Protein AF-A0A835CXL9-F1 (afdb_monomer_lite)

InterPro domains:
  IPR050896 Mitochondrial lipid metabolism GTPase [PTHR46434] (21-107)

Radius of gyration: 14.96 Å; chains: 1; bounding box: 39×28×41 Å

pLDDT: mean 70.63, std 20.35, range [31.06, 93.88]

Foldseek 3Di:
DVVVVVVVVLQVQWDKDKDKDAAQKKKAFFLFKIKHRNDDPDGIDIWIWTDGPQTDIDMDGPVCVVVCSVVDHLNRRDPVPHPVCSVVHDDWDKDWAAFDDPDPVRFWDWDDAPPRTITTDGGGIIMTGD

Structure (mmCIF, N/CA/C/O backbone):
data_AF-A0A835CXL9-F1
#
_entry.id   AF-A0A835CXL9-F1
#
loop_
_atom_site.group_PDB
_atom_site.id
_atom_site.type_symbol
_atom_site.label_atom_id
_atom_site.label_alt_id
_atom_site.label_comp_id
_atom_site.label_asym_id
_atom_site.label_entity_id
_atom_site.label_seq_id
_atom_site.pdbx_PDB_ins_code
_atom_site.Cartn_x
_atom_site.Cartn_y
_atom_site.Cartn_z
_atom_site.occupancy
_atom_site.B_iso_or_equiv
_atom_site.auth_seq_id
_atom_site.auth_comp_id
_atom_site.auth_asym_id
_atom_site.auth_atom_id
_atom_site.pdbx_PDB_model_num
ATOM 1 N N . MET A 1 1 ? 24.700 -22.240 9.953 1.00 49.50 1 MET A N 1
ATOM 2 C CA . MET A 1 1 ? 25.373 -20.919 9.989 1.00 49.50 1 MET A CA 1
ATOM 3 C C . MET A 1 1 ? 25.015 -20.028 8.795 1.00 49.50 1 MET A C 1
ATOM 5 O O . MET A 1 1 ? 24.744 -18.859 9.009 1.00 49.50 1 MET A O 1
ATOM 9 N N . ILE A 1 2 ? 24.916 -20.562 7.569 1.00 43.56 2 ILE A N 1
ATOM 10 C CA . ILE A 1 2 ? 24.559 -19.791 6.356 1.00 43.56 2 ILE A CA 1
ATOM 11 C C . ILE A 1 2 ? 23.136 -19.195 6.424 1.00 43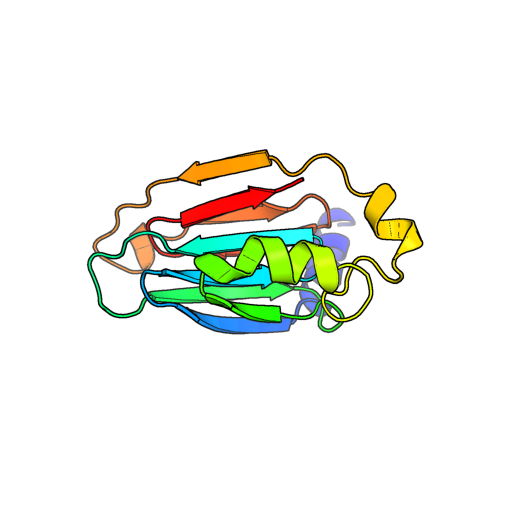.56 2 ILE A C 1
ATOM 13 O O . ILE A 1 2 ? 22.955 -18.024 6.120 1.00 43.56 2 ILE A O 1
ATOM 17 N N . LEU A 1 3 ? 22.141 -19.948 6.912 1.00 37.75 3 LEU A N 1
ATOM 18 C CA . LEU A 1 3 ? 20.755 -19.462 7.040 1.00 37.75 3 LEU A CA 1
ATOM 19 C C . LEU A 1 3 ? 20.620 -18.270 8.010 1.00 37.75 3 LEU A C 1
ATOM 21 O O . LEU A 1 3 ? 19.900 -17.321 7.725 1.00 37.75 3 LEU A O 1
ATOM 25 N N . PHE A 1 4 ? 21.362 -18.288 9.121 1.00 31.06 4 PHE A N 1
ATOM 26 C CA . PHE A 1 4 ? 21.388 -17.184 10.089 1.00 31.06 4 PHE A CA 1
ATOM 27 C C . PHE A 1 4 ? 22.046 -15.929 9.509 1.00 31.06 4 PHE A C 1
ATOM 29 O O . PHE A 1 4 ? 21.549 -14.831 9.727 1.00 31.06 4 PHE A O 1
ATOM 36 N N . ILE A 1 5 ? 23.113 -16.085 8.720 1.00 35.03 5 ILE A N 1
ATOM 37 C CA . ILE A 1 5 ? 23.767 -14.961 8.040 1.00 35.03 5 ILE A CA 1
ATOM 38 C C . ILE A 1 5 ? 22.830 -14.352 6.991 1.00 35.03 5 ILE A C 1
ATOM 40 O O . ILE A 1 5 ? 22.709 -13.136 6.943 1.00 35.03 5 ILE A O 1
ATOM 44 N N . VAL A 1 6 ? 22.110 -15.162 6.206 1.00 35.16 6 VAL A N 1
ATOM 45 C CA . VAL A 1 6 ? 21.149 -14.661 5.205 1.00 35.16 6 VAL A CA 1
ATOM 46 C C . VAL A 1 6 ? 19.979 -13.922 5.866 1.00 35.16 6 VAL A C 1
ATOM 48 O O . VAL A 1 6 ? 19.603 -12.853 5.397 1.00 35.16 6 VAL A O 1
ATOM 51 N N . ILE A 1 7 ? 19.442 -14.428 6.981 1.00 38.41 7 ILE A N 1
ATOM 52 C CA . ILE A 1 7 ? 18.359 -13.759 7.722 1.00 38.41 7 ILE A CA 1
ATOM 53 C C . ILE A 1 7 ? 18.834 -12.424 8.319 1.00 38.41 7 ILE A C 1
ATOM 55 O O . ILE A 1 7 ? 18.144 -11.417 8.179 1.00 38.41 7 ILE A O 1
ATOM 59 N N . ILE A 1 8 ? 20.023 -12.386 8.930 1.00 35.19 8 ILE A N 1
ATOM 60 C CA . ILE A 1 8 ? 20.596 -11.154 9.500 1.00 35.19 8 ILE A CA 1
ATOM 61 C C . ILE A 1 8 ? 20.928 -10.144 8.394 1.00 35.19 8 ILE A C 1
ATOM 63 O O . ILE A 1 8 ? 20.642 -8.958 8.541 1.00 35.19 8 ILE A O 1
ATOM 67 N N . PHE A 1 9 ? 21.477 -10.602 7.266 1.00 31.70 9 PHE A N 1
ATOM 68 C CA . PHE A 1 9 ? 21.822 -9.737 6.141 1.00 31.70 9 PHE A CA 1
ATOM 69 C C . PHE A 1 9 ? 20.568 -9.150 5.484 1.00 31.70 9 PHE A C 1
ATOM 71 O O . PHE A 1 9 ? 20.527 -7.952 5.245 1.00 31.70 9 PHE A O 1
ATOM 78 N N . VAL A 1 10 ? 19.503 -9.936 5.283 1.00 45.56 10 VAL A N 1
ATOM 79 C CA . VAL A 1 10 ? 18.208 -9.417 4.797 1.00 45.56 10 VAL A CA 1
ATOM 80 C C . VAL A 1 10 ? 17.591 -8.436 5.802 1.00 45.56 10 VAL A C 1
ATOM 82 O O . VAL A 1 10 ? 17.056 -7.410 5.391 1.00 45.56 10 VAL A O 1
ATOM 85 N N . SER A 1 11 ? 17.715 -8.688 7.110 1.00 49.81 11 SER A N 1
ATOM 86 C CA . SER A 1 11 ? 17.180 -7.797 8.147 1.00 49.81 11 SER A CA 1
ATOM 87 C C . SER A 1 11 ? 17.908 -6.450 8.241 1.00 49.81 11 SER A C 1
ATOM 89 O O . SER A 1 11 ? 17.284 -5.470 8.637 1.00 49.81 11 SER A O 1
ATOM 91 N N . LEU A 1 12 ? 19.192 -6.372 7.869 1.00 50.78 12 LEU A N 1
ATOM 92 C CA . LEU A 1 12 ? 19.967 -5.124 7.922 1.00 50.78 12 LEU A CA 1
ATOM 93 C C . LEU A 1 12 ? 19.578 -4.112 6.825 1.00 50.78 12 LEU A C 1
ATOM 95 O O . LEU A 1 12 ? 19.889 -2.931 6.949 1.00 50.78 12 LEU A O 1
ATOM 99 N N . PHE A 1 13 ? 18.905 -4.561 5.759 1.00 58.31 13 PHE A N 1
ATOM 100 C CA . PHE A 1 13 ? 18.502 -3.725 4.616 1.00 58.31 13 PHE A CA 1
ATOM 101 C C . PHE A 1 13 ? 17.000 -3.401 4.581 1.00 58.31 13 PHE A C 1
ATOM 103 O O . PHE A 1 13 ? 16.527 -2.791 3.616 1.00 58.31 13 PHE A O 1
ATOM 110 N N . LEU A 1 14 ? 16.236 -3.800 5.603 1.00 65.69 14 LEU A N 1
ATOM 111 C CA . LEU A 1 14 ? 14.819 -3.462 5.723 1.00 65.69 14 LEU A CA 1
ATOM 112 C C . LEU A 1 14 ? 14.650 -2.212 6.588 1.00 65.69 14 LEU A C 1
ATOM 114 O O . LEU A 1 14 ? 15.103 -2.151 7.727 1.00 65.69 14 LEU A O 1
ATOM 118 N N . MET A 1 15 ? 13.963 -1.217 6.038 1.00 72.00 15 MET A N 1
ATOM 119 C CA . MET A 1 15 ? 13.540 -0.024 6.751 1.00 72.00 15 MET A CA 1
ATOM 120 C C . MET A 1 15 ? 12.169 -0.269 7.380 1.00 72.00 15 MET A C 1
ATOM 122 O O . MET A 1 15 ? 11.229 -0.708 6.710 1.00 72.00 15 MET A O 1
ATOM 126 N N . LEU A 1 16 ? 12.059 0.050 8.667 1.00 76.44 16 LEU A N 1
ATOM 127 C CA . LEU A 1 16 ? 10.793 0.080 9.383 1.00 76.44 16 LEU A CA 1
ATOM 128 C C . LEU A 1 16 ? 10.021 1.350 9.024 1.00 76.44 16 LEU A C 1
ATOM 130 O O . LEU A 1 16 ? 10.524 2.455 9.208 1.00 76.44 16 LEU A O 1
ATOM 134 N N . SER A 1 17 ? 8.788 1.198 8.554 1.00 81.50 17 SER A N 1
ATOM 135 C CA . SER A 1 17 ? 7.857 2.302 8.322 1.00 81.50 17 SER A CA 1
ATOM 136 C C . SER A 1 17 ? 6.561 2.057 9.080 1.00 81.50 17 SER A C 1
ATOM 138 O O . SER A 1 17 ? 5.974 0.982 8.978 1.00 81.50 17 SER A O 1
ATOM 140 N N . VAL A 1 18 ? 6.102 3.058 9.828 1.00 81.94 18 VAL A N 1
ATOM 141 C CA . VAL A 1 18 ? 4.815 3.015 10.531 1.00 81.94 18 VAL A CA 1
ATOM 142 C C . VAL A 1 18 ? 3.840 3.936 9.811 1.00 81.94 18 VAL A C 1
ATOM 144 O O . VAL A 1 18 ? 4.130 5.111 9.593 1.00 81.94 18 VAL A O 1
ATOM 147 N N . CYS A 1 19 ? 2.684 3.399 9.433 1.00 84.94 19 CYS A N 1
ATOM 148 C CA . CYS A 1 19 ? 1.630 4.131 8.744 1.00 84.94 19 CYS A CA 1
ATOM 149 C C . CYS A 1 19 ? 0.330 4.074 9.542 1.00 84.94 19 CYS A C 1
ATOM 151 O O . CYS A 1 19 ? -0.072 3.018 10.027 1.00 84.94 19 CYS A O 1
ATOM 153 N N . LEU A 1 20 ? -0.333 5.220 9.647 1.00 88.44 20 LEU A N 1
ATOM 154 C CA . LEU A 1 20 ? -1.657 5.347 10.240 1.00 88.44 20 LEU A CA 1
ATOM 155 C C . LEU A 1 20 ? -2.701 5.145 9.144 1.00 88.44 20 LEU A C 1
ATOM 157 O O . LEU A 1 20 ? -2.688 5.875 8.153 1.00 88.44 20 LEU A O 1
ATOM 161 N N . LEU A 1 21 ? -3.573 4.152 9.311 1.00 88.75 21 LEU A N 1
ATOM 162 C CA . LEU A 1 21 ? -4.645 3.841 8.369 1.00 88.75 21 LEU A CA 1
ATOM 163 C C . LEU A 1 21 ? -6.014 4.002 9.017 1.00 88.75 21 LEU A C 1
ATOM 165 O O . LEU A 1 21 ? -6.266 3.489 10.103 1.00 88.75 21 LEU A O 1
ATOM 169 N N . GLN A 1 22 ? -6.920 4.636 8.290 1.00 90.88 22 GLN A N 1
ATOM 170 C CA . GLN A 1 22 ? -8.338 4.739 8.606 1.00 90.88 22 GLN A CA 1
ATOM 171 C C . GLN A 1 22 ? -9.155 3.862 7.654 1.00 90.88 22 GLN A C 1
ATOM 173 O O . GLN A 1 22 ? -8.708 3.513 6.554 1.00 90.88 22 GLN A O 1
ATOM 178 N N . ALA A 1 23 ? -10.373 3.504 8.060 1.00 89.81 23 ALA A N 1
ATOM 179 C CA . ALA A 1 23 ? -11.288 2.784 7.182 1.00 89.81 23 ALA A CA 1
ATOM 180 C C . ALA A 1 23 ? -11.504 3.565 5.870 1.00 89.81 23 ALA A C 1
ATOM 182 O O . ALA A 1 23 ? -11.731 4.773 5.877 1.00 89.81 23 ALA A O 1
ATOM 183 N N . GLY A 1 24 ? -11.402 2.879 4.731 1.00 90.94 24 GLY A N 1
ATOM 184 C CA . GLY A 1 24 ? -11.455 3.504 3.408 1.00 90.94 24 GLY A CA 1
ATOM 185 C C . GLY A 1 24 ? -10.090 3.897 2.829 1.00 90.94 24 GLY A C 1
ATOM 186 O O . GLY A 1 24 ? -10.035 4.346 1.680 1.00 90.94 24 GLY A O 1
ATOM 187 N N . GLN A 1 25 ? -8.989 3.717 3.567 1.00 93.00 25 GLN A N 1
ATOM 188 C CA . GLN A 1 25 ? -7.632 3.988 3.082 1.00 93.00 25 GLN A CA 1
ATOM 189 C C . GLN A 1 25 ? -6.912 2.732 2.580 1.00 93.00 25 GLN A C 1
ATOM 191 O O . GLN A 1 25 ? -7.192 1.600 2.982 1.00 93.00 25 GLN A O 1
ATOM 196 N N . ALA A 1 26 ? -5.969 2.961 1.671 1.00 92.06 26 ALA A N 1
ATOM 197 C CA . ALA A 1 26 ? -5.101 1.960 1.087 1.00 92.06 26 ALA A CA 1
ATOM 198 C C . ALA A 1 26 ? -3.642 2.414 1.143 1.00 92.06 26 ALA A C 1
ATOM 200 O O . ALA A 1 26 ? -3.341 3.587 0.919 1.00 92.06 26 ALA A O 1
ATOM 201 N N . ILE A 1 27 ? -2.732 1.469 1.365 1.00 91.62 27 ILE A N 1
ATOM 202 C CA . ILE A 1 27 ? -1.294 1.686 1.216 1.00 91.62 27 ILE A CA 1
ATOM 203 C C . ILE A 1 27 ? -0.733 0.770 0.131 1.00 91.62 27 ILE A C 1
ATOM 205 O O . ILE A 1 27 ? -0.935 -0.446 0.142 1.00 91.62 27 ILE A O 1
ATOM 209 N N . HIS A 1 28 ? -0.037 1.376 -0.824 1.00 90.81 28 HIS A N 1
ATOM 210 C CA . HIS A 1 28 ? 0.737 0.673 -1.836 1.00 90.81 28 HIS A CA 1
ATOM 211 C C . HIS A 1 28 ? 2.172 0.517 -1.353 1.00 90.81 28 HIS A C 1
ATOM 213 O O . HIS A 1 28 ? 2.791 1.485 -0.910 1.00 90.81 28 HIS A O 1
ATOM 219 N N . VAL A 1 29 ? 2.688 -0.702 -1.468 1.00 89.06 29 VAL A N 1
ATOM 220 C CA . VAL A 1 29 ? 4.087 -1.054 -1.229 1.00 89.06 29 VAL A CA 1
ATOM 221 C C . VAL A 1 29 ? 4.722 -1.278 -2.598 1.00 89.06 29 VAL A C 1
ATOM 223 O O . VAL A 1 29 ? 4.622 -2.357 -3.190 1.00 89.06 29 VAL A O 1
ATOM 226 N N . GLY A 1 30 ? 5.286 -0.202 -3.144 1.00 88.88 30 GLY A N 1
ATOM 227 C CA . GLY A 1 30 ? 5.647 -0.095 -4.550 1.00 88.88 30 GLY A CA 1
ATOM 228 C C . GLY A 1 30 ? 4.463 -0.412 -5.464 1.00 88.88 30 GLY A C 1
ATOM 229 O O . GLY A 1 30 ? 3.302 -0.177 -5.134 1.00 88.88 30 GLY A O 1
ATOM 230 N N . GLY A 1 31 ? 4.768 -0.977 -6.624 1.00 86.00 31 GLY A N 1
ATOM 231 C CA . GLY A 1 31 ? 3.820 -1.611 -7.534 1.00 86.00 31 GLY A CA 1
ATOM 232 C C . GLY A 1 31 ? 3.721 -3.122 -7.318 1.00 86.00 31 GLY A C 1
ATOM 233 O O . GLY A 1 31 ? 3.249 -3.806 -8.222 1.00 86.00 31 GLY A O 1
ATOM 234 N N . LEU A 1 32 ? 4.176 -3.644 -6.168 1.00 85.19 32 LEU A N 1
ATOM 235 C CA . LEU A 1 32 ? 4.199 -5.082 -5.85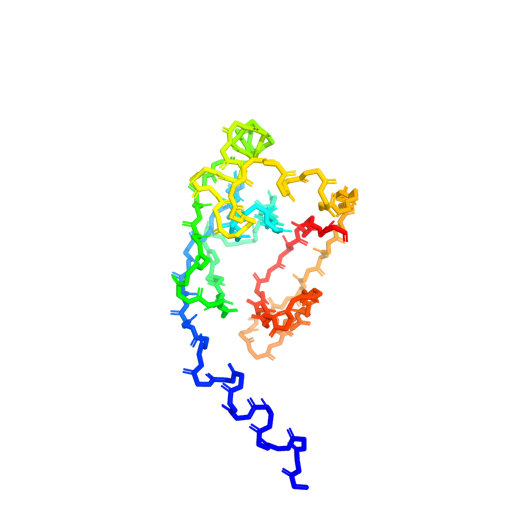4 1.00 85.19 32 LEU A CA 1
ATOM 236 C C . LEU A 1 32 ? 3.009 -5.529 -5.014 1.00 85.19 32 LEU A C 1
ATOM 238 O O . LEU A 1 32 ? 2.540 -6.649 -5.169 1.00 85.19 32 LEU A O 1
ATOM 242 N N . MET A 1 33 ? 2.553 -4.690 -4.087 1.00 86.38 33 MET A N 1
ATOM 243 C CA . MET A 1 33 ? 1.503 -5.075 -3.155 1.00 86.38 33 MET A CA 1
ATOM 244 C C . MET A 1 33 ? 0.642 -3.881 -2.764 1.00 86.38 33 MET A C 1
ATOM 246 O O . MET A 1 33 ? 1.116 -2.749 -2.672 1.00 86.38 33 MET A O 1
ATOM 250 N N . ARG A 1 34 ? -0.630 -4.162 -2.473 1.00 88.62 34 ARG A N 1
ATOM 251 C CA . ARG A 1 34 ? -1.534 -3.206 -1.848 1.00 88.62 34 ARG A CA 1
ATOM 252 C C . ARG A 1 34 ? -2.240 -3.792 -0.641 1.00 88.62 34 ARG A C 1
ATOM 254 O O . ARG A 1 34 ? -2.635 -4.961 -0.617 1.00 88.62 34 ARG A O 1
ATOM 261 N N . LEU A 1 35 ? -2.444 -2.919 0.327 1.00 87.38 35 LEU A N 1
ATOM 262 C CA . LEU A 1 35 ? -3.207 -3.171 1.523 1.00 87.38 35 LEU A CA 1
ATOM 263 C C . LEU A 1 35 ? -4.405 -2.225 1.598 1.00 87.38 35 LEU A C 1
ATOM 265 O O . LEU A 1 35 ? -4.211 -1.015 1.642 1.00 87.38 35 LEU A O 1
ATOM 269 N N . ASP A 1 36 ? -5.614 -2.779 1.656 1.00 88.25 36 ASP A N 1
ATOM 270 C CA . ASP A 1 36 ? -6.866 -2.027 1.759 1.00 88.25 36 ASP A CA 1
ATOM 271 C C . ASP A 1 36 ? -7.489 -2.246 3.153 1.00 88.25 36 ASP A C 1
ATOM 273 O O . ASP A 1 36 ? -7.842 -3.383 3.504 1.00 88.25 36 ASP A O 1
ATOM 277 N N . LEU A 1 37 ? -7.671 -1.172 3.931 1.00 88.19 37 LEU A N 1
ATOM 278 C CA . LEU A 1 37 ? -8.397 -1.205 5.206 1.00 88.19 37 LEU A CA 1
ATOM 279 C C . LEU A 1 37 ? -9.871 -0.859 4.963 1.00 88.19 37 LEU A C 1
ATOM 281 O O . LEU A 1 37 ? -10.249 0.305 4.868 1.00 88.19 37 LEU A O 1
ATOM 285 N N . ASN A 1 38 ? -10.722 -1.879 4.824 1.00 87.06 38 ASN A N 1
ATOM 286 C CA . ASN A 1 38 ? -12.134 -1.651 4.483 1.00 87.06 38 ASN A CA 1
ATOM 287 C C . ASN A 1 38 ? -12.958 -1.205 5.691 1.00 87.06 38 ASN A C 1
ATOM 289 O O . ASN A 1 38 ? -13.818 -0.341 5.563 1.00 87.06 38 ASN A O 1
ATOM 293 N N . GLN A 1 39 ? -12.737 -1.846 6.836 1.00 81.94 39 GLN A N 1
ATOM 294 C CA . GLN A 1 39 ? -13.478 -1.617 8.070 1.00 81.94 39 GLN A CA 1
ATOM 295 C C . GLN A 1 39 ? -12.516 -1.748 9.246 1.00 81.94 39 GLN A C 1
ATOM 297 O O . GLN A 1 39 ? -11.593 -2.559 9.209 1.00 81.94 39 GLN A O 1
ATOM 302 N N . ALA A 1 40 ? -12.749 -0.943 10.273 1.00 81.19 40 ALA A N 1
ATOM 303 C CA . ALA A 1 40 ? -12.024 -0.964 11.529 1.00 81.19 40 ALA A CA 1
ATOM 304 C C . ALA A 1 40 ? -13.027 -0.706 12.659 1.00 81.19 40 ALA A C 1
ATOM 306 O O . ALA A 1 40 ? -13.959 0.078 12.488 1.00 81.19 40 ALA A O 1
ATOM 307 N N . SER A 1 41 ? -12.849 -1.369 13.801 1.00 76.12 41 SER A N 1
ATOM 308 C CA . SER A 1 41 ? -13.625 -1.100 15.022 1.00 76.12 41 SER A CA 1
ATOM 309 C C . SER A 1 41 ? -13.180 0.182 15.735 1.00 76.12 41 SER A C 1
ATOM 311 O O . SER A 1 41 ? -13.889 0.683 16.603 1.00 76.12 41 SER A O 1
ATOM 313 N N . VAL A 1 42 ? -12.008 0.698 15.366 1.00 78.94 42 VAL A N 1
ATOM 314 C CA . VAL A 1 42 ? -11.387 1.916 15.886 1.00 78.94 42 VAL A CA 1
ATOM 315 C C . VAL A 1 42 ? -11.165 2.909 14.748 1.00 78.94 42 VAL A C 1
ATOM 317 O O . VAL A 1 42 ? -11.121 2.523 13.581 1.00 78.94 42 VAL A O 1
ATOM 320 N N . GLU A 1 43 ? -11.008 4.187 15.082 1.00 81.69 43 GLU A N 1
ATOM 321 C CA . GLU A 1 43 ? -10.871 5.260 14.090 1.00 81.69 43 GLU A CA 1
ATOM 322 C C . GLU A 1 43 ? -9.614 5.115 13.216 1.00 81.69 43 GLU A C 1
ATOM 324 O O . GLU A 1 43 ? -9.672 5.333 12.006 1.00 81.69 43 GLU A O 1
ATOM 329 N N . THR A 1 44 ? -8.485 4.729 13.819 1.00 82.19 44 THR A N 1
ATOM 330 C CA . THR A 1 44 ? -7.192 4.580 13.138 1.00 82.19 44 THR A CA 1
ATOM 331 C C . THR A 1 44 ? -6.464 3.336 13.637 1.00 82.19 44 THR A C 1
ATOM 333 O O . THR A 1 44 ? -6.456 3.058 14.835 1.00 82.19 44 THR A O 1
ATOM 336 N N . ILE A 1 45 ? -5.826 2.604 12.725 1.00 80.62 45 ILE A N 1
ATOM 337 C CA . ILE A 1 45 ? -4.976 1.450 13.020 1.00 80.62 45 ILE A CA 1
ATOM 338 C C . ILE A 1 45 ? -3.543 1.747 12.583 1.00 80.62 45 ILE A C 1
ATOM 340 O O . ILE A 1 45 ? -3.306 2.354 11.537 1.00 80.62 45 ILE A O 1
ATOM 344 N N . TYR A 1 46 ? -2.579 1.288 13.374 1.00 80.12 46 TYR A N 1
ATOM 345 C CA . TYR A 1 46 ? -1.169 1.344 13.016 1.00 80.12 46 TYR A CA 1
ATOM 346 C C . TYR A 1 46 ? -0.799 0.126 12.178 1.00 80.12 46 TYR A C 1
ATOM 348 O O . TYR A 1 46 ? -1.051 -1.018 12.561 1.00 80.12 46 TYR A O 1
ATOM 356 N N . VAL A 1 47 ? -0.157 0.381 11.047 1.00 80.12 47 VAL A N 1
ATOM 357 C CA . VAL A 1 47 ? 0.402 -0.654 10.187 1.00 80.12 47 VAL A CA 1
ATOM 358 C C . VAL A 1 47 ? 1.907 -0.488 10.117 1.00 80.12 47 VAL A C 1
ATOM 360 O O . VAL A 1 47 ? 2.414 0.587 9.796 1.00 80.12 47 VAL A O 1
ATOM 363 N N . THR A 1 48 ? 2.610 -1.581 10.396 1.00 78.75 48 THR A N 1
ATOM 364 C CA . THR A 1 48 ? 4.066 -1.625 10.467 1.00 78.75 48 THR A CA 1
ATOM 365 C C . THR A 1 48 ? 4.611 -2.377 9.258 1.00 78.75 48 THR A C 1
ATOM 367 O O . THR A 1 48 ? 4.463 -3.592 9.119 1.00 78.75 48 THR A O 1
ATOM 370 N N . ILE A 1 49 ? 5.248 -1.645 8.353 1.00 80.12 49 ILE A N 1
ATOM 371 C CA . ILE A 1 49 ? 5.772 -2.155 7.089 1.00 80.12 49 ILE A CA 1
ATOM 372 C C . ILE A 1 49 ? 7.289 -2.253 7.187 1.00 80.12 49 ILE A C 1
ATOM 374 O O . ILE A 1 49 ? 7.959 -1.252 7.426 1.00 80.12 49 ILE A O 1
ATOM 378 N N . TRP A 1 50 ? 7.828 -3.449 6.948 1.00 79.19 50 TRP A N 1
ATOM 379 C CA . TRP A 1 50 ? 9.261 -3.658 6.773 1.00 79.19 50 TRP A CA 1
ATOM 380 C C . TRP A 1 50 ? 9.539 -3.878 5.290 1.00 79.19 50 TRP A C 1
ATOM 382 O O . TRP A 1 50 ? 9.211 -4.918 4.716 1.00 79.19 50 TRP A O 1
ATOM 392 N N . ALA A 1 51 ? 10.121 -2.876 4.646 1.00 78.44 51 ALA A N 1
ATOM 393 C CA . ALA A 1 51 ? 10.438 -2.926 3.226 1.00 78.44 51 ALA A CA 1
ATOM 394 C C . ALA A 1 51 ? 11.836 -2.364 2.978 1.00 78.44 51 ALA A C 1
ATOM 396 O O . ALA A 1 51 ? 12.371 -1.617 3.792 1.00 78.44 51 ALA A O 1
ATOM 397 N N . SER A 1 52 ? 12.446 -2.722 1.849 1.00 80.69 52 SER A N 1
ATOM 398 C CA . SER A 1 52 ? 13.691 -2.074 1.426 1.00 80.69 52 SER A CA 1
ATOM 399 C C . SER A 1 52 ? 13.460 -0.560 1.281 1.00 80.69 52 SER A C 1
ATOM 401 O O . SER A 1 52 ? 12.403 -0.176 0.778 1.00 80.69 52 SER A O 1
ATOM 403 N N . PRO A 1 53 ? 14.425 0.305 1.649 1.00 79.38 53 PRO A N 1
ATOM 404 C CA . PRO A 1 53 ? 14.289 1.761 1.513 1.00 79.38 53 PRO A CA 1
ATOM 405 C C . PRO A 1 53 ? 14.056 2.222 0.064 1.00 79.38 53 PRO A C 1
ATOM 407 O O . PRO A 1 53 ? 13.542 3.312 -0.164 1.00 79.38 53 PRO A O 1
ATOM 410 N N . ASN A 1 54 ? 14.383 1.380 -0.920 1.00 80.38 54 ASN A N 1
ATOM 411 C CA . ASN A 1 54 ? 14.137 1.650 -2.338 1.00 80.38 54 ASN A CA 1
ATOM 412 C C . ASN A 1 54 ? 12.697 1.330 -2.777 1.00 80.38 54 ASN A C 1
ATOM 414 O O . ASN A 1 54 ? 12.337 1.558 -3.932 1.00 80.38 54 ASN A O 1
ATOM 418 N N . VAL A 1 55 ? 11.871 0.768 -1.889 1.00 84.44 55 VAL A N 1
ATOM 419 C CA . VAL A 1 55 ? 10.457 0.501 -2.151 1.00 84.44 55 VAL A CA 1
ATOM 420 C C . VAL A 1 55 ? 9.636 1.672 -1.634 1.00 84.44 55 VAL A C 1
ATOM 422 O O . VAL A 1 55 ? 9.553 1.929 -0.437 1.00 84.44 55 VAL A O 1
ATOM 425 N N . SER A 1 56 ? 9.005 2.375 -2.563 1.00 87.69 56 SER A N 1
ATOM 426 C CA . SER A 1 56 ? 8.118 3.491 -2.262 1.00 87.69 56 SER A CA 1
ATOM 427 C C . SER A 1 56 ? 6.867 3.038 -1.506 1.00 87.69 56 SER A C 1
ATOM 429 O O . SER A 1 56 ? 6.274 2.007 -1.825 1.00 87.69 56 SER A O 1
ATOM 431 N N . LEU A 1 57 ? 6.436 3.832 -0.527 1.00 89.38 57 LEU A N 1
ATOM 432 C CA . LEU A 1 57 ? 5.179 3.636 0.190 1.00 89.38 57 LEU A CA 1
ATOM 433 C C . LEU A 1 57 ? 4.223 4.773 -0.157 1.00 89.38 57 LEU A C 1
ATOM 435 O O . LEU A 1 57 ? 4.571 5.940 0.005 1.00 89.38 57 LEU A O 1
ATOM 439 N N . HIS A 1 58 ? 3.023 4.438 -0.632 1.00 91.69 58 HIS A N 1
ATOM 440 C CA . HIS A 1 58 ? 2.027 5.437 -1.036 1.00 91.69 58 HIS A CA 1
ATOM 441 C C . HIS A 1 58 ? 0.689 5.196 -0.359 1.00 91.69 58 HIS A C 1
ATOM 443 O O . HIS A 1 58 ? -0.003 4.220 -0.655 1.00 91.69 58 HIS A O 1
ATOM 449 N N . LEU A 1 59 ? 0.327 6.122 0.525 1.00 92.25 59 LEU A N 1
ATOM 450 C CA . LEU A 1 59 ? -0.966 6.171 1.192 1.00 92.25 59 LEU A CA 1
ATOM 451 C C . LEU A 1 59 ? -1.993 6.890 0.309 1.00 92.25 59 LEU A C 1
ATOM 453 O O . LEU A 1 59 ? -1.714 7.946 -0.256 1.00 92.25 59 LEU A O 1
ATOM 457 N N . GLY A 1 60 ? -3.200 6.344 0.219 1.00 92.44 60 GLY A N 1
ATOM 458 C CA . GLY A 1 60 ? -4.302 6.957 -0.510 1.00 92.44 60 GLY A CA 1
ATOM 459 C C . GLY A 1 60 ? -5.654 6.394 -0.098 1.00 92.44 60 GLY A C 1
ATOM 460 O O . GLY A 1 60 ? -5.765 5.603 0.834 1.00 92.44 60 GLY A O 1
ATOM 461 N N . LYS A 1 61 ? -6.706 6.801 -0.804 1.00 93.88 61 LYS A N 1
ATOM 462 C CA . LYS A 1 61 ? -8.048 6.239 -0.628 1.00 93.88 61 LYS A CA 1
ATOM 463 C C . LYS A 1 61 ? -8.217 4.977 -1.475 1.00 93.88 61 LYS A C 1
ATOM 465 O O . LYS A 1 61 ? -7.699 4.921 -2.591 1.00 93.88 61 LYS A O 1
ATOM 470 N N . ILE A 1 62 ? -8.992 4.008 -0.984 1.00 92.88 62 ILE A N 1
ATOM 471 C CA . ILE A 1 62 ? -9.290 2.755 -1.703 1.00 92.88 62 ILE A CA 1
ATOM 472 C C . ILE A 1 62 ? -9.938 3.037 -3.067 1.00 92.88 62 ILE A C 1
ATOM 474 O O . ILE A 1 62 ? -9.608 2.367 -4.041 1.00 92.88 62 ILE A O 1
ATOM 478 N N . GLU A 1 63 ? -10.804 4.052 -3.156 1.00 93.38 63 GLU A N 1
ATOM 479 C CA . GLU A 1 63 ? -11.513 4.429 -4.393 1.00 93.38 63 GLU A CA 1
ATOM 480 C C . GLU A 1 63 ? -10.566 4.731 -5.567 1.00 93.38 63 GLU A C 1
ATOM 482 O O . GLU A 1 63 ? -10.828 4.322 -6.694 1.00 93.38 63 GLU A O 1
ATOM 487 N N . ASN A 1 64 ? -9.415 5.349 -5.287 1.00 93.56 64 ASN A N 1
ATOM 488 C CA . ASN A 1 64 ? -8.435 5.737 -6.303 1.00 93.56 64 ASN A CA 1
ATOM 489 C C . ASN A 1 64 ? -7.309 4.707 -6.453 1.00 93.56 64 ASN A C 1
ATOM 491 O O . ASN A 1 64 ? -6.414 4.873 -7.279 1.00 93.56 64 ASN A O 1
ATOM 495 N N . ALA A 1 65 ? -7.305 3.650 -5.640 1.00 90.25 65 ALA A N 1
ATOM 496 C CA . ALA A 1 65 ? -6.145 2.785 -5.502 1.00 90.25 65 ALA A CA 1
ATOM 497 C C . ALA A 1 65 ? -5.830 1.983 -6.773 1.00 90.25 65 ALA A C 1
ATOM 499 O O . ALA A 1 65 ? -4.669 1.858 -7.156 1.00 90.25 65 ALA A O 1
ATOM 500 N N . ASP A 1 66 ? -6.853 1.470 -7.461 1.00 92.06 66 ASP A N 1
ATOM 501 C CA . ASP A 1 66 ? -6.661 0.751 -8.727 1.00 92.06 66 ASP A CA 1
ATOM 502 C C . ASP A 1 66 ? -6.146 1.684 -9.842 1.00 92.06 66 ASP A C 1
ATOM 504 O O . ASP A 1 66 ? -5.353 1.267 -10.690 1.00 92.06 66 ASP A O 1
ATOM 508 N N . GLU A 1 67 ? -6.566 2.951 -9.837 1.00 92.94 67 GLU A N 1
ATOM 509 C CA . GLU A 1 67 ? -6.094 3.959 -10.789 1.00 92.94 67 GLU A CA 1
ATOM 510 C C . GLU A 1 67 ? -4.646 4.367 -10.505 1.00 92.94 67 GLU A C 1
ATOM 512 O O . GLU A 1 67 ? -3.833 4.405 -11.431 1.00 92.94 67 GLU A O 1
ATOM 517 N N . ILE A 1 68 ? -4.308 4.606 -9.232 1.00 92.44 68 ILE A N 1
ATOM 518 C CA . ILE A 1 68 ? -2.941 4.904 -8.792 1.00 92.44 68 ILE A CA 1
ATOM 519 C C . ILE A 1 68 ? -2.009 3.773 -9.217 1.00 92.44 68 ILE A C 1
ATOM 521 O O . ILE A 1 68 ? -0.988 4.038 -9.850 1.00 92.44 68 ILE A O 1
ATOM 525 N N . TRP A 1 69 ? -2.381 2.518 -8.954 1.00 91.31 69 TRP A N 1
ATOM 526 C CA . TRP A 1 69 ? -1.570 1.381 -9.371 1.00 91.31 69 TRP A CA 1
ATOM 527 C C . TRP A 1 69 ? -1.356 1.359 -10.888 1.00 91.31 69 TRP A C 1
ATOM 529 O O . TRP A 1 69 ? -0.216 1.304 -11.349 1.00 91.31 69 TRP A O 1
ATOM 539 N N . ARG A 1 70 ? -2.423 1.497 -11.681 1.00 90.00 70 ARG A N 1
ATOM 540 C CA . ARG A 1 70 ? -2.334 1.436 -13.148 1.00 90.00 70 ARG A CA 1
ATOM 541 C C . ARG A 1 70 ? -1.499 2.563 -13.756 1.00 90.00 70 ARG A C 1
ATOM 543 O O . ARG A 1 70 ? -0.764 2.323 -14.705 1.00 90.00 70 ARG A O 1
ATOM 550 N N . LYS A 1 71 ? -1.628 3.788 -13.240 1.00 91.75 71 LYS A N 1
ATOM 551 C CA . LYS A 1 71 ? -0.942 4.972 -13.785 1.00 91.75 71 LYS A CA 1
ATOM 552 C C . LYS A 1 71 ? 0.500 5.110 -13.310 1.00 91.75 71 LYS A C 1
ATOM 554 O O . LYS A 1 71 ? 1.285 5.796 -13.960 1.00 91.75 71 LYS A O 1
ATOM 559 N N . HIS A 1 72 ? 0.836 4.536 -12.157 1.00 92.50 72 HIS A N 1
ATOM 560 C CA . HIS A 1 72 ? 2.087 4.852 -11.472 1.00 92.50 72 HIS A CA 1
ATOM 561 C C . HIS A 1 72 ? 3.005 3.658 -11.201 1.00 92.50 72 HIS A C 1
ATOM 563 O O . HIS A 1 72 ? 4.144 3.891 -10.784 1.00 92.50 72 HIS A O 1
ATOM 569 N N . SER A 1 73 ? 2.572 2.420 -11.458 1.00 89.94 73 SER A N 1
ATOM 570 C CA . SER A 1 73 ? 3.446 1.235 -11.411 1.00 89.94 73 SER A CA 1
ATOM 571 C C . SER A 1 73 ? 4.638 1.389 -12.345 1.00 89.94 73 SER A C 1
ATOM 573 O O . SER A 1 73 ? 4.483 1.809 -13.488 1.00 89.94 73 SER A O 1
ATOM 575 N N . GLY A 1 74 ? 5.841 1.101 -11.846 1.00 86.81 74 GLY A N 1
ATOM 576 C CA . GLY A 1 74 ? 7.061 1.261 -12.639 1.00 86.81 74 GLY A CA 1
ATOM 577 C C . GLY A 1 74 ? 7.556 2.705 -12.775 1.00 86.81 74 GLY A C 1
ATOM 578 O O . GLY A 1 74 ? 8.635 2.910 -13.322 1.00 86.81 74 GLY A O 1
ATOM 579 N N . ILE A 1 75 ? 6.829 3.707 -12.255 1.00 89.88 75 ILE A N 1
ATOM 580 C CA . ILE A 1 75 ? 7.213 5.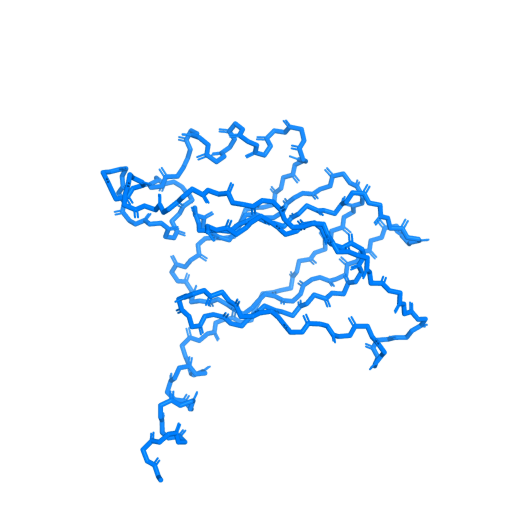132 -12.305 1.00 89.88 75 ILE A CA 1
ATOM 581 C C . ILE A 1 75 ? 7.362 5.696 -10.892 1.00 89.88 75 ILE A C 1
ATOM 583 O O . ILE A 1 75 ? 8.465 5.979 -10.443 1.00 89.88 75 ILE A O 1
ATOM 587 N N . ARG A 1 76 ? 6.239 5.855 -10.182 1.00 88.94 76 ARG A N 1
ATOM 588 C CA . ARG A 1 76 ? 6.189 6.406 -8.818 1.00 88.94 76 ARG A CA 1
ATOM 589 C C . ARG A 1 76 ? 5.985 5.306 -7.777 1.00 88.94 76 ARG A C 1
ATOM 591 O O . ARG A 1 76 ? 6.463 5.438 -6.656 1.00 88.94 76 ARG A O 1
ATOM 598 N N . LEU A 1 77 ? 5.310 4.225 -8.165 1.00 88.31 77 LEU A N 1
ATOM 599 C CA . LEU A 1 77 ? 5.174 2.992 -7.402 1.00 88.31 77 LEU A CA 1
ATOM 600 C C . LEU A 1 77 ? 6.292 2.028 -7.807 1.00 88.31 77 LEU A C 1
ATOM 602 O O . LEU A 1 77 ? 6.075 1.069 -8.551 1.00 88.31 77 LEU A O 1
ATOM 606 N N . GLN A 1 78 ? 7.504 2.318 -7.346 1.00 84.75 78 GLN A N 1
ATOM 607 C CA . GLN A 1 78 ? 8.643 1.414 -7.495 1.00 84.75 78 GLN A CA 1
ATOM 608 C C . GLN A 1 78 ? 8.888 0.671 -6.182 1.00 84.75 78 GLN A C 1
ATOM 610 O O . GLN A 1 78 ? 8.688 1.237 -5.109 1.00 84.75 78 GLN A O 1
ATOM 615 N N . SER A 1 79 ? 9.279 -0.599 -6.170 1.00 75.69 79 SER A N 1
ATOM 616 C CA . SER A 1 79 ? 9.525 -1.545 -7.275 1.00 75.69 79 SER A CA 1
ATOM 617 C C . SER A 1 79 ? 8.211 -2.066 -7.898 1.00 75.69 79 SER A C 1
ATOM 619 O O . SER A 1 79 ? 7.218 -2.084 -7.173 1.00 75.69 79 SER A O 1
ATOM 621 N N . PRO A 1 80 ? 8.125 -2.469 -9.182 1.00 79.19 80 PRO A N 1
ATOM 622 C CA . PRO A 1 80 ? 9.195 -2.718 -10.152 1.00 79.19 80 PRO A CA 1
ATOM 623 C C . PRO A 1 80 ? 9.834 -1.420 -10.649 1.00 79.19 80 PRO A C 1
ATOM 625 O O . PRO A 1 80 ? 9.219 -0.356 -10.598 1.00 79.19 80 PRO A O 1
ATOM 628 N N . ILE A 1 81 ? 11.080 -1.509 -11.112 1.00 83.81 81 ILE A N 1
ATOM 629 C CA . ILE A 1 81 ? 11.796 -0.374 -11.698 1.00 83.81 81 ILE A CA 1
ATOM 630 C C . ILE A 1 81 ? 11.538 -0.374 -13.203 1.00 83.81 81 ILE A C 1
ATOM 632 O O . ILE A 1 81 ? 11.950 -1.304 -13.894 1.00 83.81 81 ILE A O 1
ATOM 636 N N . GLY A 1 82 ? 10.869 0.667 -13.694 1.00 85.50 82 GLY A N 1
ATOM 637 C CA . GLY A 1 82 ? 10.486 0.798 -15.098 1.00 85.50 82 GLY A CA 1
ATOM 638 C C . GLY A 1 82 ? 9.133 0.159 -15.418 1.00 85.50 82 GLY A C 1
ATOM 639 O O . GLY A 1 82 ? 8.726 -0.841 -14.826 1.00 85.50 82 GLY A O 1
ATOM 640 N N . VAL A 1 83 ? 8.424 0.767 -16.369 1.00 86.81 83 VAL A N 1
ATOM 641 C CA . VAL A 1 83 ? 7.093 0.330 -16.823 1.00 86.81 83 VAL A CA 1
ATOM 642 C C . VAL A 1 83 ? 7.122 -1.024 -17.530 1.00 86.81 83 VAL A C 1
ATOM 644 O O . VAL A 1 83 ? 6.197 -1.812 -17.354 1.00 86.81 83 VAL A O 1
ATOM 647 N N . ASP A 1 84 ? 8.201 -1.341 -18.246 1.00 86.81 84 ASP A N 1
ATOM 648 C CA . ASP A 1 84 ? 8.332 -2.597 -19.001 1.00 86.81 84 ASP A CA 1
ATOM 649 C C . ASP A 1 84 ? 8.240 -3.820 -18.077 1.00 86.81 84 ASP A C 1
ATOM 651 O O . ASP A 1 84 ? 7.569 -4.811 -18.375 1.00 86.81 84 ASP A O 1
ATOM 655 N N . ARG A 1 85 ? 8.816 -3.692 -16.878 1.00 83.94 85 ARG A N 1
ATOM 656 C CA . ARG A 1 85 ? 8.850 -4.736 -15.851 1.00 83.94 85 ARG A CA 1
ATOM 657 C C . ARG A 1 85 ? 7.535 -4.913 -15.101 1.00 83.94 85 ARG A C 1
ATOM 659 O O . ARG A 1 85 ? 7.378 -5.889 -14.377 1.00 83.94 85 ARG A O 1
ATOM 666 N N . VAL A 1 86 ? 6.573 -4.003 -15.261 1.00 83.56 86 VAL A N 1
ATOM 667 C CA . VAL A 1 86 ? 5.229 -4.171 -14.682 1.00 83.56 86 VAL A CA 1
ATOM 668 C C . VAL A 1 86 ? 4.526 -5.370 -15.318 1.00 83.56 86 VAL A C 1
ATOM 670 O O . VAL A 1 86 ? 3.779 -6.063 -14.636 1.00 83.56 86 VAL A O 1
ATOM 673 N N . SER A 1 87 ? 4.809 -5.656 -16.593 1.00 82.50 87 SER A N 1
ATOM 674 C CA . SER A 1 87 ? 4.259 -6.816 -17.306 1.00 82.50 87 SER A CA 1
ATOM 675 C C . SER A 1 87 ? 4.811 -8.164 -16.819 1.00 82.50 87 SER A C 1
ATOM 677 O O . SER A 1 87 ? 4.140 -9.182 -16.960 1.00 82.50 87 SER A O 1
ATOM 679 N N . GLU A 1 88 ? 5.999 -8.166 -16.202 1.00 83.31 88 GLU A N 1
ATOM 680 C CA . GLU A 1 88 ? 6.599 -9.349 -15.564 1.00 83.31 88 GLU A CA 1
ATOM 681 C C . GLU A 1 88 ? 5.889 -9.712 -14.253 1.00 83.31 88 GLU A C 1
ATOM 683 O O . GLU A 1 88 ? 6.029 -10.828 -13.750 1.00 83.31 88 GLU A O 1
ATOM 688 N N . ILE A 1 89 ? 5.147 -8.765 -13.669 1.00 77.44 89 ILE A N 1
ATOM 689 C CA . ILE A 1 89 ? 4.425 -8.993 -12.424 1.00 77.44 89 ILE A CA 1
ATOM 690 C C . ILE A 1 89 ? 3.207 -9.852 -12.733 1.00 77.44 89 ILE A C 1
ATOM 692 O O . ILE A 1 89 ? 2.390 -9.526 -13.593 1.00 77.44 89 ILE A O 1
ATOM 696 N N . GLY A 1 90 ? 3.099 -10.960 -12.000 1.00 78.06 90 GLY A N 1
ATOM 697 C CA . GLY A 1 90 ? 1.973 -11.877 -12.080 1.00 78.06 90 GLY A CA 1
ATOM 698 C C . GLY A 1 90 ? 0.621 -11.203 -11.836 1.00 78.06 90 GLY A C 1
ATOM 699 O O . GLY A 1 90 ? 0.498 -10.026 -11.478 1.00 78.06 90 GLY A O 1
ATOM 700 N N . ARG A 1 91 ? -0.445 -11.975 -12.042 1.00 78.50 91 ARG A N 1
ATOM 701 C CA . ARG A 1 91 ? -1.805 -11.470 -11.879 1.00 78.50 91 ARG A CA 1
ATOM 702 C C . ARG A 1 91 ? -2.083 -11.171 -10.409 1.00 78.50 91 ARG A C 1
ATOM 704 O O . ARG A 1 91 ? -2.122 -12.071 -9.591 1.00 78.50 91 ARG A O 1
ATOM 711 N N . TRP A 1 92 ? -2.443 -9.927 -10.120 1.00 78.94 92 TRP A N 1
ATOM 712 C CA . TRP A 1 92 ? -2.867 -9.522 -8.784 1.00 78.94 92 TRP A CA 1
ATOM 713 C C . TRP A 1 92 ? -4.100 -10.305 -8.295 1.00 78.94 92 TRP A C 1
ATOM 715 O O 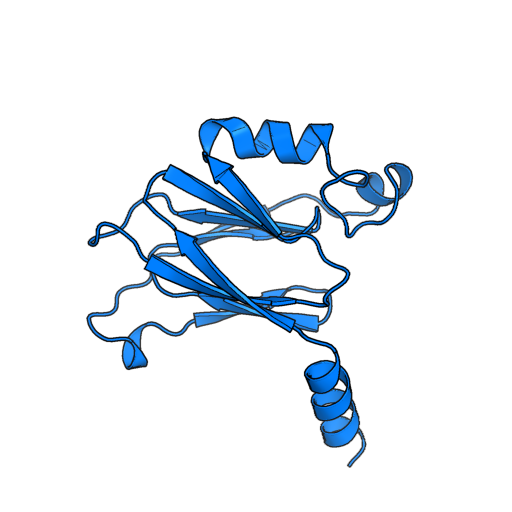. TRP A 1 92 ? -5.218 -10.133 -8.791 1.00 78.94 92 TRP A O 1
ATOM 725 N N . GLU A 1 93 ? -3.902 -11.119 -7.267 1.00 77.62 93 GLU A N 1
ATOM 726 C CA . GLU A 1 93 ? -4.905 -11.832 -6.495 1.00 77.62 93 GLU A CA 1
ATOM 727 C C . GLU A 1 93 ? -5.323 -11.071 -5.241 1.00 77.62 93 GLU A C 1
ATOM 729 O O . GLU A 1 93 ? -4.528 -10.629 -4.412 1.00 77.62 93 GLU A O 1
ATOM 734 N N . GLN A 1 94 ? -6.630 -10.973 -5.037 1.00 78.56 94 GLN A N 1
ATOM 735 C CA . GLN A 1 94 ? -7.193 -10.318 -3.868 1.00 78.56 94 GLN A CA 1
ATOM 736 C C . GLN A 1 94 ? -7.514 -11.326 -2.766 1.00 78.56 94 GLN A C 1
ATOM 738 O O . GLN A 1 94 ? -8.392 -12.170 -2.929 1.00 78.56 94 GLN A O 1
ATOM 743 N N . ARG A 1 95 ? -6.909 -11.153 -1.590 1.00 76.69 95 ARG A N 1
ATOM 744 C CA . ARG A 1 95 ? -7.170 -11.950 -0.388 1.00 76.69 95 ARG A CA 1
ATOM 745 C C . ARG A 1 95 ? -7.806 -11.082 0.691 1.00 76.69 95 ARG A C 1
ATOM 747 O O . ARG A 1 95 ? -7.209 -10.144 1.207 1.00 76.69 95 ARG A O 1
ATOM 754 N N . LYS A 1 96 ? -9.050 -11.393 1.050 1.00 72.62 96 LYS A N 1
ATOM 755 C CA . LYS A 1 96 ? -9.714 -10.773 2.203 1.00 72.62 96 LYS A CA 1
ATOM 756 C C . LYS A 1 96 ? -9.324 -11.549 3.449 1.00 72.62 96 LYS A C 1
ATOM 758 O O . LYS A 1 96 ? -9.417 -12.773 3.455 1.00 72.62 96 LYS A O 1
ATOM 763 N N . SER A 1 97 ? -8.912 -10.857 4.499 1.00 68.25 97 SER A N 1
ATOM 764 C CA . SER A 1 97 ? -8.685 -11.492 5.785 1.00 68.25 97 SER A CA 1
ATOM 765 C C . SER A 1 97 ? -9.315 -10.662 6.884 1.00 68.25 97 SER A C 1
ATOM 767 O O . SER A 1 97 ? -9.182 -9.444 6.895 1.00 68.25 97 SER A O 1
ATOM 769 N N . LYS A 1 98 ? -10.031 -11.336 7.781 1.00 65.81 98 LYS A N 1
ATOM 770 C CA . LYS A 1 98 ? -10.459 -10.726 9.030 1.00 65.81 98 LYS A CA 1
ATOM 771 C C . LYS A 1 98 ? -9.389 -10.991 10.087 1.00 65.81 98 LYS A C 1
ATOM 773 O O . LYS A 1 98 ? -8.792 -12.080 10.100 1.00 65.81 98 LYS A O 1
ATOM 778 N N . VAL A 1 99 ? -9.075 -10.003 10.904 1.00 64.75 99 VAL A N 1
ATOM 779 C CA . VAL A 1 99 ? -8.229 -10.146 12.082 1.00 64.75 99 VAL A CA 1
ATOM 780 C C . VAL A 1 99 ? -9.016 -9.588 13.255 1.00 64.75 99 VAL A C 1
ATOM 782 O O . VAL A 1 99 ? -9.380 -8.418 13.281 1.00 64.75 99 VAL A O 1
ATOM 785 N N . PHE A 1 100 ? -9.260 -10.456 14.228 1.00 59.09 100 PHE A N 1
ATOM 786 C CA . PHE A 1 100 ? -9.894 -10.103 15.485 1.00 59.09 100 PHE A CA 1
ATOM 787 C C . PHE A 1 100 ? -8.814 -10.078 16.560 1.00 59.09 100 PHE A C 1
ATOM 789 O O . PHE A 1 100 ? -8.010 -11.005 16.639 1.00 59.09 100 PHE A O 1
ATOM 796 N N . GLY A 1 101 ? -8.801 -9.031 17.374 1.00 54.50 101 GLY A N 1
ATOM 797 C CA . GLY A 1 101 ? -7.891 -8.899 18.501 1.00 54.50 101 GLY A CA 1
ATOM 798 C C . GLY A 1 101 ? -8.309 -7.719 19.366 1.00 54.50 101 GLY A C 1
ATOM 799 O O . GLY A 1 101 ? -8.743 -6.690 18.856 1.00 54.50 101 GLY A O 1
ATOM 800 N N . THR A 1 102 ? -8.246 -7.900 20.681 1.00 50.53 102 THR A N 1
ATOM 801 C CA . THR A 1 102 ? -8.576 -6.874 21.686 1.00 50.53 102 THR A CA 1
ATOM 802 C C . THR A 1 102 ? -7.326 -6.229 22.292 1.00 50.53 102 THR A C 1
ATOM 804 O O . THR A 1 102 ? -7.442 -5.336 23.124 1.00 50.53 102 THR A O 1
ATOM 807 N N . SER A 1 103 ? -6.134 -6.681 21.887 1.00 50.00 103 SER A N 1
ATOM 808 C CA . SER A 1 103 ? -4.826 -6.220 22.359 1.00 50.00 103 SER A CA 1
ATOM 809 C C . SER A 1 103 ? -3.766 -6.424 21.272 1.00 50.00 103 SER A C 1
ATOM 811 O O . SER A 1 103 ? -3.880 -7.338 20.451 1.00 50.00 103 SER A O 1
ATOM 813 N N . TRP A 1 104 ? -2.724 -5.592 21.289 1.00 47.06 104 TRP A N 1
ATOM 814 C CA . TRP A 1 104 ? -1.576 -5.640 20.379 1.00 47.06 104 TRP A CA 1
ATOM 815 C C . TRP A 1 104 ? -0.951 -7.037 20.279 1.00 47.06 104 TRP A C 1
ATOM 817 O O . TRP A 1 104 ? -0.772 -7.523 19.166 1.00 47.06 104 TRP A O 1
ATOM 827 N N . ASP A 1 105 ? -0.775 -7.727 21.409 1.00 42.16 105 ASP A N 1
ATOM 828 C CA . ASP A 1 105 ? -0.147 -9.059 21.475 1.00 42.16 105 ASP A CA 1
ATOM 829 C C . ASP A 1 105 ? -0.941 -10.168 20.756 1.00 42.16 105 ASP A C 1
ATOM 831 O O . ASP A 1 105 ? -0.402 -11.222 20.431 1.00 42.16 105 ASP A O 1
ATOM 835 N N . VAL A 1 106 ? -2.241 -9.961 20.512 1.00 38.81 106 VAL A N 1
ATOM 836 C CA . VAL A 1 106 ? -3.149 -11.001 19.986 1.00 38.81 106 VAL A CA 1
ATOM 837 C C . VAL A 1 106 ? -3.393 -10.839 18.480 1.00 38.81 106 VAL A C 1
ATOM 839 O O . VAL A 1 106 ? -3.909 -11.745 17.826 1.00 38.81 106 VAL A O 1
ATOM 842 N N . THR A 1 107 ? -3.022 -9.691 17.903 1.00 46.91 107 THR A N 1
ATOM 843 C CA . THR A 1 107 ? -3.470 -9.279 16.558 1.00 46.91 107 THR A CA 1
ATOM 844 C C . THR A 1 107 ? -2.360 -9.310 15.502 1.00 46.91 107 THR A C 1
ATOM 846 O O . THR A 1 107 ? -2.610 -8.968 14.344 1.00 46.91 107 THR A O 1
ATOM 849 N N . GLU A 1 108 ? -1.148 -9.735 15.869 1.00 45.72 108 GLU A N 1
ATOM 850 C CA . GLU A 1 108 ? 0.004 -9.777 14.969 1.00 45.72 108 GLU A CA 1
ATOM 851 C C . GLU A 1 108 ? -0.149 -10.887 13.923 1.00 45.72 108 GLU A C 1
ATOM 853 O O . GLU A 1 108 ? -0.105 -12.084 14.216 1.00 45.72 108 GLU A O 1
ATOM 858 N N . ARG A 1 109 ? -0.324 -10.498 12.655 1.00 51.97 109 ARG A N 1
ATOM 859 C CA . ARG A 1 109 ? -0.273 -11.437 11.531 1.00 51.97 109 ARG A CA 1
ATOM 860 C C . ARG A 1 109 ? 0.891 -11.078 10.619 1.00 51.97 109 ARG A C 1
ATOM 862 O O . ARG A 1 109 ? 0.820 -10.116 9.854 1.00 51.97 109 ARG A O 1
ATOM 869 N N . HIS A 1 110 ? 1.936 -11.900 10.667 1.00 48.34 110 HIS A N 1
ATOM 870 C CA . HIS A 1 110 ? 3.059 -11.830 9.738 1.00 48.34 110 HIS A CA 1
ATOM 871 C C . HIS A 1 110 ? 2.645 -12.424 8.390 1.00 48.34 110 HIS A C 1
ATOM 873 O O . HIS A 1 110 ? 2.206 -13.572 8.293 1.00 48.34 110 HIS A O 1
ATOM 879 N N . ARG A 1 111 ? 2.770 -11.637 7.325 1.00 51.94 111 ARG A N 1
ATOM 880 C CA . ARG A 1 111 ? 2.602 -12.096 5.945 1.00 51.94 111 ARG A CA 1
ATOM 881 C C . ARG A 1 111 ? 3.922 -11.902 5.218 1.00 51.94 111 ARG A C 1
ATOM 883 O O . ARG A 1 111 ? 4.473 -10.806 5.184 1.00 51.94 111 ARG A O 1
ATOM 890 N N . HIS A 1 112 ? 4.390 -12.976 4.601 1.00 43.75 112 HIS A N 1
ATOM 891 C CA . HIS A 1 112 ? 5.505 -12.923 3.672 1.00 43.75 112 HIS A CA 1
ATOM 892 C C . HIS A 1 112 ? 4.992 -12.566 2.285 1.00 43.75 112 HIS A C 1
ATOM 894 O O . HIS A 1 112 ? 4.045 -13.190 1.799 1.00 43.75 112 HIS A O 1
ATOM 900 N N . CYS A 1 113 ? 5.631 -11.593 1.645 1.00 46.16 113 CYS A N 1
ATOM 901 C CA . CYS A 1 113 ? 5.476 -11.373 0.213 1.00 46.16 113 CYS A CA 1
ATOM 902 C C . CYS A 1 113 ? 6.657 -12.018 -0.533 1.00 46.16 113 CYS A C 1
ATOM 904 O O . CYS A 1 113 ? 7.760 -12.109 0.011 1.00 46.16 113 CYS A O 1
ATOM 906 N N . CYS A 1 114 ? 6.429 -12.471 -1.771 1.00 41.38 114 CYS A N 1
ATOM 907 C CA . CYS A 1 114 ? 7.337 -13.304 -2.575 1.00 41.38 114 CYS A CA 1
ATOM 908 C C . CYS A 1 114 ? 8.753 -12.734 -2.819 1.00 41.38 114 CYS A C 1
ATOM 910 O O . CYS A 1 114 ? 9.602 -13.455 -3.330 1.00 41.38 114 CYS A O 1
ATOM 912 N N . SER A 1 115 ? 9.047 -11.487 -2.434 1.00 42.44 115 SER A N 1
ATOM 913 C CA . SER A 1 115 ? 10.369 -10.855 -2.567 1.00 42.44 115 SER A CA 1
ATOM 914 C C . SER A 1 115 ? 11.198 -10.795 -1.271 1.00 42.44 115 SER A C 1
ATOM 916 O O . SER A 1 115 ? 12.156 -10.032 -1.209 1.00 42.44 115 SER A O 1
ATOM 918 N N . GLY A 1 116 ? 10.842 -11.546 -0.221 1.00 41.09 116 GLY A N 1
ATOM 919 C CA . GLY A 1 116 ? 11.614 -11.573 1.035 1.00 41.09 116 GLY A CA 1
ATOM 920 C C . GLY A 1 116 ? 11.355 -10.394 1.984 1.00 41.09 116 GLY A C 1
ATOM 921 O O . GLY A 1 116 ? 12.063 -10.239 2.977 1.00 41.09 116 GLY A O 1
ATOM 922 N N . SER A 1 117 ? 10.330 -9.583 1.711 1.00 41.19 117 SER A N 1
ATOM 923 C CA . SER A 1 117 ? 9.859 -8.519 2.606 1.00 41.19 117 SER A CA 1
ATOM 924 C C . SER A 1 117 ? 8.863 -9.089 3.622 1.00 41.19 117 SER A C 1
ATOM 926 O O . SER A 1 117 ? 7.923 -9.801 3.246 1.00 41.19 117 SER A O 1
ATOM 928 N N . TRP A 1 118 ? 9.043 -8.758 4.901 1.00 43.44 118 TRP A N 1
ATOM 929 C CA . TRP A 1 118 ? 8.120 -9.122 5.977 1.00 43.44 118 TRP A CA 1
ATOM 930 C C . TRP A 1 118 ? 7.092 -8.010 6.166 1.00 43.44 118 TRP A C 1
ATOM 932 O O . TRP A 1 118 ? 7.447 -6.845 6.310 1.00 43.44 118 TRP A O 1
ATOM 942 N N . LEU A 1 119 ? 5.807 -8.344 6.185 1.00 46.00 119 LEU A N 1
ATOM 943 C CA . LEU A 1 119 ? 4.757 -7.372 6.476 1.00 46.00 119 LEU A CA 1
ATOM 944 C C . LEU A 1 119 ? 4.016 -7.801 7.734 1.00 46.00 119 LEU A C 1
ATOM 946 O O . LEU A 1 119 ? 3.534 -8.933 7.814 1.00 46.00 119 LEU A O 1
ATOM 950 N N .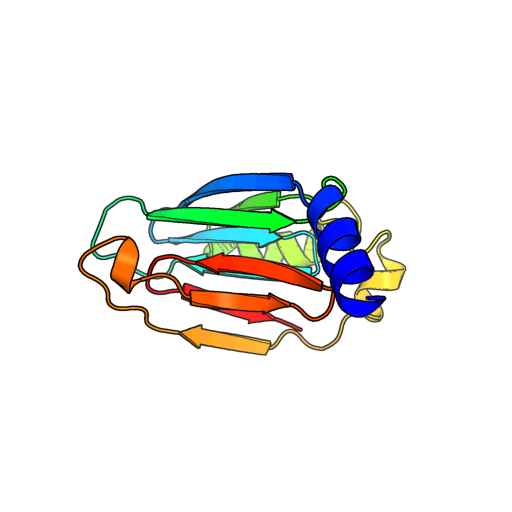 VAL A 1 120 ? 3.949 -6.902 8.715 1.00 44.12 120 VAL A N 1
ATOM 951 C CA . VAL A 1 120 ? 3.230 -7.125 9.970 1.00 44.12 120 VAL A CA 1
ATOM 952 C C . VAL A 1 120 ? 1.987 -6.254 9.955 1.00 44.12 120 VAL A C 1
ATOM 954 O O . VAL A 1 120 ? 2.054 -5.032 9.842 1.00 44.12 120 VAL A O 1
ATOM 957 N N . PHE A 1 121 ? 0.830 -6.898 10.029 1.00 49.47 121 PHE A N 1
ATOM 958 C CA . PHE A 1 121 ? -0.459 -6.224 9.993 1.00 49.47 121 PHE A CA 1
ATOM 959 C C . PHE A 1 121 ? -1.172 -6.324 11.338 1.00 49.47 121 PHE A C 1
ATOM 961 O O . PHE A 1 121 ? -1.110 -7.369 11.983 1.00 49.47 121 PHE A O 1
ATOM 968 N N . CYS A 1 122 ? -1.911 -5.270 11.687 1.00 35.16 122 CYS A N 1
ATOM 969 C CA . CYS A 1 122 ? -2.889 -5.233 12.772 1.00 35.16 122 CYS A CA 1
ATOM 970 C C . CYS A 1 122 ? -4.262 -4.860 12.165 1.00 35.16 122 CYS A C 1
ATOM 972 O O . CYS A 1 122 ? -4.337 -3.857 11.458 1.00 35.16 122 CYS A O 1
ATOM 974 N N . GLY A 1 123 ? -5.321 -5.665 12.373 1.00 38.53 123 GLY A N 1
ATOM 975 C CA . GLY A 1 123 ? -6.721 -5.360 11.976 1.00 38.53 123 GLY A CA 1
ATOM 976 C C . GLY A 1 123 ? -7.335 -6.123 10.775 1.00 38.53 123 GLY A C 1
ATOM 977 O O . GLY A 1 123 ? -6.710 -6.976 10.152 1.00 38.53 123 GLY A O 1
ATOM 978 N N . ASP A 1 124 ? -8.590 -5.829 10.418 1.00 36.12 124 ASP A N 1
ATOM 979 C CA . ASP A 1 124 ? -9.301 -6.466 9.293 1.00 36.12 124 ASP A CA 1
ATOM 980 C C . ASP A 1 124 ? -8.740 -6.020 7.927 1.00 36.12 124 ASP A C 1
ATOM 982 O O . ASP A 1 124 ? -9.145 -5.013 7.341 1.00 36.12 124 ASP A O 1
ATOM 986 N N . LEU A 1 125 ? -7.792 -6.794 7.392 1.00 42.53 125 LEU A N 1
ATOM 987 C CA . LEU A 1 125 ? -7.008 -6.410 6.221 1.00 42.53 125 LEU A CA 1
ATOM 988 C C . LEU A 1 125 ? -7.345 -7.206 4.965 1.00 42.53 125 LEU A C 1
ATOM 990 O O . LEU A 1 125 ? -7.319 -8.441 4.917 1.00 42.53 125 LEU A O 1
ATOM 994 N N . LYS A 1 126 ? -7.603 -6.465 3.889 1.00 39.56 126 LYS A N 1
ATOM 995 C CA . LYS A 1 126 ? -7.711 -7.007 2.541 1.00 39.56 126 LYS A CA 1
ATOM 996 C C . LYS A 1 126 ? -6.392 -6.756 1.827 1.00 39.56 126 LYS A C 1
ATOM 998 O O . LYS A 1 126 ? -6.042 -5.629 1.504 1.00 39.56 126 LYS A O 1
ATOM 1003 N N . VAL A 1 127 ? -5.660 -7.835 1.611 1.00 47.53 127 VAL A N 1
ATOM 1004 C CA . VAL A 1 127 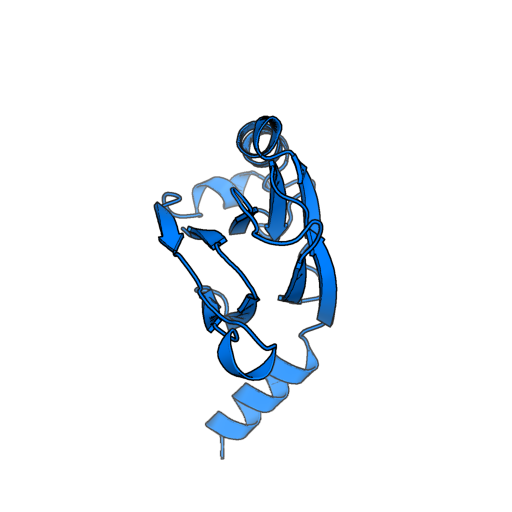? -4.336 -7.836 0.999 1.00 47.53 127 VAL A CA 1
ATOM 1005 C C . VAL A 1 127 ? -4.493 -8.263 -0.455 1.00 47.53 127 VAL A C 1
ATOM 1007 O O . VAL A 1 127 ? -5.055 -9.326 -0.711 1.00 47.53 127 VAL A O 1
ATOM 1010 N N . ARG A 1 128 ? -4.012 -7.471 -1.415 1.00 38.16 128 ARG A N 1
ATOM 1011 C CA . ARG A 1 128 ? -3.907 -7.905 -2.814 1.00 38.16 128 ARG A CA 1
ATOM 1012 C C . ARG A 1 128 ? -2.428 -8.180 -3.118 1.00 38.16 128 ARG A C 1
ATOM 1014 O O . ARG A 1 128 ? -1.613 -7.266 -3.012 1.00 38.16 128 ARG A O 1
ATOM 1021 N N . LEU A 1 129 ? -2.106 -9.445 -3.387 1.00 42.91 129 LEU A N 1
ATOM 1022 C CA . LEU A 1 129 ? -0.767 -9.955 -3.720 1.00 42.91 129 LEU A CA 1
ATOM 1023 C C . LEU A 1 129 ? -0.741 -10.348 -5.203 1.00 42.91 129 LEU A C 1
ATOM 1025 O O . LEU A 1 129 ? -1.811 -10.621 -5.729 1.00 42.91 129 LEU A O 1
ATOM 1029 N N . PRO A 1 130 ? 0.411 -10.384 -5.881 1.00 38.44 130 PRO A N 1
ATOM 1030 C CA . PRO A 1 130 ? 0.543 -11.079 -7.160 1.00 38.44 130 PRO A CA 1
ATOM 1031 C C . PRO A 1 130 ? 0.386 -12.600 -7.006 1.00 38.44 130 PRO A C 1
ATOM 1033 O O . PRO A 1 130 ? 0.456 -13.103 -5.857 1.00 38.44 130 PRO A O 1
#

Secondary structure (DSSP, 8-state):
-HHHHHHHHHHHTPEEEEEEEETTEEEEETTTEEEEE---SSSEEEEEEEE-TTS-EEEEEHHHHHHHHHHHBTTTBPSS-SSGGGTTSPP-EEEE-----SSGGG--EEEE-TTS-EEEE-SSEEEEE-

Sequence (130 aa):
MILFIVIIFVSLFLMLSVCLLQAGQAIHVGGLMRLDLNQASVETIYVTIWASPNVSLHLGKIENADEIWRKHSGIRLQSPIGVDRVSEIGRWEQRKSKVFGTSWDVTERHRHCCSGSWLVFCGDLKVRLP

Organism: Tetracentron sinense (NCBI:txid13715)